Protein AF-A0A6X7C3R4-F1 (afdb_monomer)

Nearest PDB structures (foldseek):
  6iww-assembly1_C  TM=1.000E+00  e=2.417E-15  Salmonella enterica subsp. enterica serovar Typhimurium

Structure (mmCIF, N/CA/C/O backbone):
data_AF-A0A6X7C3R4-F1
#
_entry.id   AF-A0A6X7C3R4-F1
#
loop_
_atom_site.group_PDB
_atom_site.id
_atom_site.type_symbol
_atom_site.label_atom_id
_atom_site.label_alt_id
_atom_site.label_comp_id
_atom_site.label_asym_id
_atom_site.label_entity_id
_atom_site.label_seq_id
_atom_site.pdbx_PDB_ins_code
_atom_site.Cartn_x
_atom_site.Cartn_y
_atom_site.Cartn_z
_atom_site.occupancy
_atom_site.B_iso_or_equiv
_atom_site.auth_seq_id
_atom_site.auth_comp_id
_atom_site.auth_asym_id
_atom_site.auth_atom_id
_atom_site.pdbx_PDB_model_num
ATOM 1 N N . GLY A 1 1 ? 9.934 10.454 -13.737 1.00 81.94 1 GLY A N 1
ATOM 2 C CA . GLY A 1 1 ? 10.961 11.050 -12.869 1.00 81.94 1 GLY A CA 1
ATOM 3 C C . GLY A 1 1 ? 10.334 11.597 -11.605 1.00 81.94 1 GLY A C 1
ATOM 4 O O . GLY A 1 1 ? 10.196 10.848 -10.649 1.00 81.94 1 GLY A O 1
ATOM 5 N N . ALA A 1 2 ? 9.883 12.855 -11.630 1.00 84.50 2 ALA A N 1
ATOM 6 C CA . ALA A 1 2 ? 9.407 13.579 -10.443 1.00 84.50 2 ALA A CA 1
ATOM 7 C C . ALA A 1 2 ? 8.332 12.851 -9.612 1.00 84.50 2 ALA A C 1
ATOM 9 O O . ALA A 1 2 ? 8.444 12.826 -8.394 1.00 84.50 2 ALA A O 1
ATOM 10 N N . ILE A 1 3 ? 7.351 12.195 -10.248 1.00 90.12 3 ILE A N 1
ATOM 11 C CA . ILE A 1 3 ? 6.296 11.439 -9.540 1.00 90.12 3 ILE A CA 1
ATOM 12 C C . ILE A 1 3 ? 6.878 10.309 -8.681 1.00 90.12 3 ILE A C 1
ATOM 14 O O . ILE A 1 3 ? 6.509 10.181 -7.522 1.00 90.12 3 ILE A O 1
ATOM 18 N N . ALA A 1 4 ? 7.803 9.509 -9.219 1.00 87.69 4 ALA A N 1
ATOM 19 C CA . ALA A 1 4 ? 8.397 8.393 -8.482 1.00 87.69 4 ALA A CA 1
ATOM 20 C C . ALA A 1 4 ? 9.286 8.884 -7.329 1.00 87.69 4 ALA A C 1
ATOM 22 O O . ALA A 1 4 ? 9.223 8.341 -6.231 1.00 87.69 4 ALA A O 1
ATOM 23 N N . VAL A 1 5 ? 10.067 9.947 -7.559 1.00 87.81 5 VAL A N 1
ATOM 24 C CA . VAL A 1 5 ? 10.881 10.586 -6.509 1.00 87.81 5 VAL A CA 1
ATOM 25 C C . VAL A 1 5 ? 9.990 11.104 -5.382 1.00 87.81 5 VAL A C 1
ATOM 27 O O . VAL A 1 5 ? 10.244 10.809 -4.217 1.00 87.81 5 VAL A O 1
ATOM 30 N N . ALA A 1 6 ? 8.918 11.820 -5.729 1.00 88.81 6 ALA A N 1
ATOM 31 C CA . ALA A 1 6 ? 7.935 12.309 -4.772 1.00 88.81 6 ALA A CA 1
ATOM 32 C C . ALA A 1 6 ? 7.264 11.155 -4.012 1.00 88.81 6 ALA A C 1
ATOM 34 O O . ALA A 1 6 ? 7.175 11.209 -2.792 1.00 88.81 6 ALA A O 1
ATOM 35 N N . ALA A 1 7 ? 6.845 10.092 -4.706 1.00 89.62 7 ALA A N 1
ATOM 36 C CA . ALA A 1 7 ? 6.181 8.943 -4.098 1.00 89.62 7 ALA A CA 1
ATOM 37 C C . ALA A 1 7 ? 7.055 8.278 -3.025 1.00 89.62 7 ALA A C 1
ATOM 39 O O . ALA A 1 7 ? 6.654 8.238 -1.866 1.00 89.62 7 ALA A O 1
ATOM 40 N N . TYR A 1 8 ? 8.270 7.835 -3.369 1.00 90.88 8 TYR A N 1
ATOM 41 C CA . TYR A 1 8 ? 9.149 7.163 -2.403 1.00 90.88 8 TYR A CA 1
ATOM 42 C C . TYR A 1 8 ? 9.629 8.100 -1.287 1.00 90.88 8 TYR A C 1
ATOM 44 O O . TYR A 1 8 ? 9.751 7.672 -0.140 1.00 90.88 8 TYR A O 1
ATOM 52 N N . SER A 1 9 ? 9.853 9.386 -1.587 1.00 90.19 9 SER A N 1
ATOM 53 C CA . SER A 1 9 ? 10.186 10.381 -0.563 1.00 90.19 9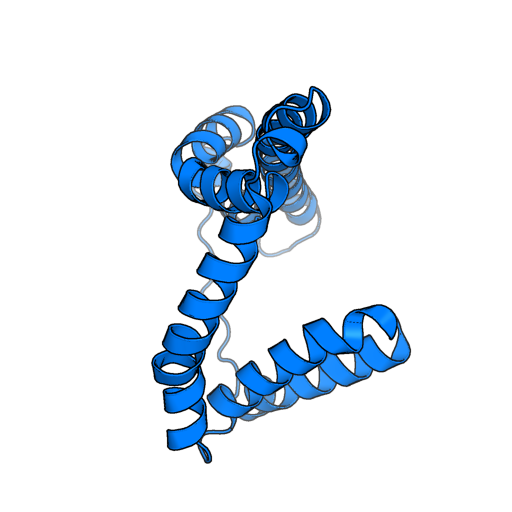 SER A CA 1
ATOM 54 C C . SER A 1 9 ? 9.035 10.574 0.429 1.00 90.19 9 SER A C 1
ATOM 56 O O . SER A 1 9 ? 9.263 10.524 1.635 1.00 90.19 9 SER A O 1
ATOM 58 N N . TYR A 1 10 ? 7.793 10.720 -0.043 1.00 91.00 10 TYR A N 1
ATOM 59 C CA . TYR A 1 10 ? 6.640 10.891 0.841 1.00 91.00 10 TYR A CA 1
ATOM 60 C C . TYR A 1 10 ? 6.260 9.617 1.595 1.00 91.00 10 TYR A C 1
ATOM 62 O O . TYR A 1 10 ? 5.889 9.724 2.760 1.00 91.00 10 TYR A O 1
ATOM 70 N N . MET A 1 11 ? 6.438 8.430 1.003 1.00 91.88 11 MET A N 1
ATOM 71 C CA . MET A 1 11 ? 6.286 7.152 1.713 1.00 91.88 11 MET A CA 1
ATOM 72 C C . MET A 1 11 ? 7.237 7.075 2.917 1.00 91.88 11 MET A C 1
ATOM 74 O O . MET A 1 11 ? 6.813 6.734 4.019 1.00 91.88 11 MET A O 1
ATOM 78 N N . ALA A 1 12 ? 8.493 7.503 2.758 1.00 90.31 12 ALA A N 1
ATOM 79 C CA . ALA A 1 12 ? 9.446 7.575 3.867 1.00 90.31 12 ALA A CA 1
ATOM 80 C C . ALA A 1 12 ? 9.108 8.665 4.907 1.00 90.31 12 ALA A C 1
ATOM 82 O O . ALA A 1 12 ? 9.516 8.562 6.063 1.00 90.31 12 ALA A O 1
ATOM 83 N N . LEU A 1 13 ? 8.353 9.701 4.524 1.00 91.12 13 LEU A N 1
ATOM 84 C CA . LEU A 1 13 ? 7.905 10.780 5.414 1.00 91.12 13 LEU A CA 1
ATOM 85 C C . LEU A 1 13 ? 6.584 10.472 6.137 1.00 91.12 13 LEU A C 1
ATOM 87 O O . LEU A 1 13 ? 6.144 11.276 6.961 1.00 91.12 13 LEU A O 1
ATOM 91 N N . VAL A 1 14 ? 5.964 9.311 5.905 1.00 92.25 14 VAL A N 1
ATOM 92 C CA . VAL A 1 14 ? 4.744 8.878 6.609 1.00 92.25 14 VAL A CA 1
ATOM 93 C C . VAL A 1 14 ? 4.871 8.960 8.140 1.00 92.25 14 VAL A C 1
ATOM 95 O O . VAL A 1 14 ? 3.964 9.525 8.759 1.00 92.25 14 VAL A O 1
ATOM 98 N N . PRO A 1 15 ? 5.985 8.542 8.781 1.00 91.44 15 PRO A N 1
ATOM 99 C CA . PRO A 1 15 ? 6.169 8.701 10.227 1.00 91.44 15 PRO A CA 1
ATOM 100 C C . PRO A 1 15 ? 6.179 10.158 10.713 1.00 91.44 15 PRO A C 1
ATOM 102 O O . PRO A 1 15 ? 5.962 10.401 11.896 1.00 91.44 15 PRO A O 1
ATOM 105 N N . LEU A 1 16 ? 6.421 11.130 9.831 1.00 92.38 16 LEU A N 1
ATOM 106 C CA . LEU A 1 16 ? 6.371 12.557 10.148 1.00 92.38 16 LEU A CA 1
ATOM 107 C C . LEU A 1 16 ? 4.965 13.129 9.909 1.00 92.38 16 LEU A C 1
ATOM 109 O O . LEU A 1 16 ? 4.467 13.895 10.731 1.00 92.38 16 LEU A O 1
ATOM 113 N N . ILE A 1 17 ? 4.310 12.734 8.814 1.00 91.06 17 ILE A N 1
ATOM 114 C CA . ILE A 1 17 ? 3.011 13.274 8.378 1.00 91.06 17 ILE A CA 1
ATOM 115 C C . ILE A 1 17 ? 1.844 12.677 9.183 1.00 91.06 17 ILE A C 1
ATOM 117 O O . ILE A 1 17 ? 0.937 13.394 9.608 1.00 91.06 17 ILE A O 1
ATOM 121 N N . GLN A 1 18 ? 1.849 11.361 9.409 1.00 92.56 18 GLN A N 1
ATOM 122 C CA . GLN A 1 18 ? 0.711 10.624 9.965 1.00 92.56 18 GLN A CA 1
ATOM 123 C C . GLN A 1 18 ? 0.458 10.918 11.459 1.00 92.56 18 GLN A C 1
ATOM 125 O O . GLN A 1 18 ? -0.703 11.136 11.825 1.00 92.56 18 GLN A O 1
ATOM 130 N N . PRO A 1 19 ? 1.467 10.979 12.359 1.00 93.56 19 PRO A N 1
ATOM 131 C CA . PRO A 1 19 ? 1.206 11.186 13.787 1.00 93.56 19 PRO A CA 1
ATOM 132 C C . PRO A 1 19 ? 0.543 12.519 14.158 1.00 93.56 19 PRO A C 1
ATOM 134 O O . PRO A 1 19 ? -0.360 12.487 14.998 1.00 93.56 19 PRO A O 1
ATOM 137 N N . PRO A 1 20 ? 0.906 13.676 13.570 1.00 94.62 20 PRO A N 1
ATOM 138 C CA . PRO A 1 20 ? 0.179 14.927 13.788 1.00 94.62 20 PRO A CA 1
ATOM 139 C C . PRO A 1 20 ? -1.308 14.828 13.427 1.00 94.62 20 PRO A C 1
ATOM 141 O O . PRO A 1 20 ? -2.156 15.286 14.190 1.00 94.62 20 PRO A O 1
ATOM 144 N N . ILE A 1 21 ? -1.640 14.161 12.319 1.00 93.56 21 ILE A N 1
ATOM 145 C CA . ILE A 1 21 ? -3.026 13.991 11.856 1.00 93.56 21 ILE A CA 1
ATOM 146 C C . ILE A 1 21 ? -3.802 13.071 12.797 1.00 93.56 21 ILE A C 1
ATOM 148 O O . ILE A 1 21 ? -4.922 13.392 13.200 1.00 93.56 21 ILE A O 1
ATOM 152 N N . MET A 1 22 ? -3.188 11.966 13.229 1.00 91.94 22 MET A N 1
ATOM 153 C CA . MET A 1 22 ? -3.769 11.108 14.262 1.00 91.94 22 MET A CA 1
ATOM 154 C C . MET A 1 22 ? -4.021 11.901 15.547 1.00 91.94 22 MET A C 1
ATOM 156 O O . MET A 1 22 ? -5.092 11.771 16.142 1.00 91.94 22 MET A O 1
A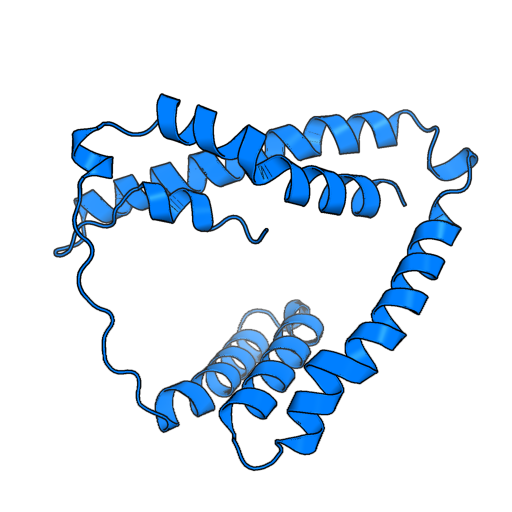TOM 160 N N . LYS A 1 23 ? -3.073 12.754 15.955 1.00 93.19 23 LYS A N 1
ATOM 161 C CA . LYS A 1 23 ? -3.213 13.611 17.137 1.00 93.19 23 LYS A CA 1
ATOM 162 C C . LYS A 1 23 ? -4.362 14.612 17.009 1.00 93.19 23 LYS A C 1
ATOM 164 O O . LYS A 1 23 ? -5.066 14.804 17.995 1.00 93.19 23 LYS A O 1
ATOM 169 N N . ALA A 1 24 ? -4.557 15.185 15.823 1.00 94.56 24 ALA A N 1
ATOM 170 C CA . ALA A 1 24 ? -5.582 16.186 15.550 1.00 94.56 24 ALA A CA 1
ATOM 171 C C . ALA A 1 24 ? -7.004 15.606 15.437 1.00 94.56 24 ALA A C 1
ATOM 173 O O . ALA A 1 24 ? -7.952 16.240 15.887 1.00 94.56 24 ALA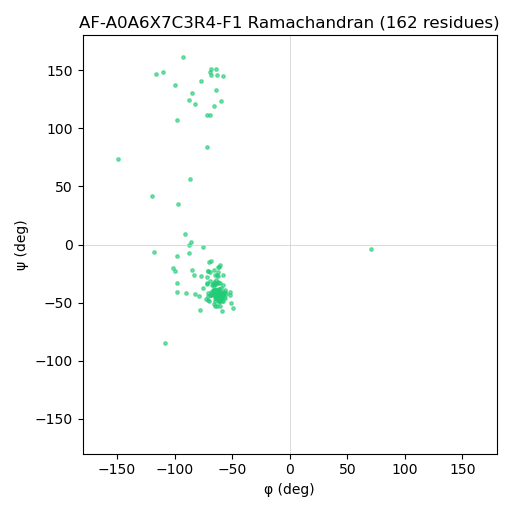 A O 1
ATOM 174 N N . LEU A 1 25 ? -7.171 14.414 14.847 1.00 94.25 25 LEU A N 1
ATOM 175 C CA . LEU A 1 25 ? -8.498 13.873 14.506 1.00 94.25 25 LEU A CA 1
ATOM 176 C C . LEU A 1 25 ? -9.037 12.810 15.471 1.00 94.25 25 LEU A C 1
ATOM 178 O O . LEU A 1 25 ? -10.240 12.551 15.474 1.00 94.25 25 LEU A O 1
ATOM 182 N N . THR A 1 26 ? -8.190 12.158 16.269 1.00 95.19 26 THR A N 1
ATOM 183 C CA . THR A 1 26 ? -8.619 11.069 17.172 1.00 95.19 26 THR A CA 1
ATOM 184 C C . THR A 1 26 ? -8.554 11.483 18.634 1.00 95.19 26 THR A C 1
ATOM 186 O O . THR A 1 26 ? -7.669 12.244 19.019 1.00 95.19 26 THR A O 1
ATOM 189 N N . THR A 1 27 ? -9.441 10.951 19.474 1.00 94.56 27 THR A N 1
ATOM 190 C CA . THR A 1 27 ? -9.428 11.205 20.924 1.00 94.56 27 THR A CA 1
ATOM 191 C C . THR A 1 27 ? -8.625 10.141 21.675 1.00 94.56 27 THR A C 1
ATOM 193 O O . THR A 1 27 ? -8.395 9.038 21.177 1.00 94.56 27 THR A O 1
ATOM 196 N N . GLU A 1 28 ? -8.202 10.424 22.910 1.00 93.75 28 GLU A N 1
ATOM 197 C CA . GLU A 1 28 ? -7.489 9.422 23.717 1.00 93.75 28 GLU A CA 1
ATOM 198 C C . GLU A 1 28 ? -8.329 8.181 24.033 1.00 93.75 28 GLU A C 1
ATOM 200 O O . GLU A 1 28 ? -7.788 7.079 24.130 1.00 93.75 28 GLU A O 1
ATOM 205 N N . THR A 1 29 ? -9.642 8.349 24.196 1.00 92.19 29 THR A N 1
ATOM 206 C CA . THR A 1 29 ? -10.564 7.244 24.478 1.00 92.19 29 THR A CA 1
ATOM 207 C C . THR A 1 29 ? -10.647 6.283 23.295 1.00 92.19 29 THR A C 1
ATOM 209 O O . THR A 1 29 ? -10.583 5.071 23.486 1.00 92.19 29 THR A O 1
ATOM 212 N N . GLU A 1 30 ? -10.685 6.809 22.068 1.00 92.81 30 GLU A N 1
ATOM 213 C CA . GLU A 1 30 ? -10.663 6.016 20.835 1.00 92.81 30 GLU A CA 1
ATOM 214 C C . GLU A 1 30 ? -9.344 5.257 20.649 1.00 92.81 30 GLU A C 1
ATOM 216 O O . GLU A 1 30 ? -9.344 4.086 20.273 1.00 92.81 30 GLU A O 1
ATOM 221 N N . ARG A 1 31 ? -8.206 5.892 20.954 1.00 92.94 31 ARG A N 1
ATOM 222 C CA . ARG A 1 31 ? -6.879 5.262 20.816 1.00 92.94 31 ARG A CA 1
ATOM 223 C C . ARG A 1 31 ? -6.681 4.078 21.760 1.00 92.94 31 ARG A C 1
ATOM 225 O O . ARG A 1 31 ? -5.890 3.186 21.459 1.00 92.94 31 ARG A O 1
ATOM 232 N N . LYS A 1 32 ? -7.394 4.059 22.889 1.00 93.75 32 LYS A N 1
ATOM 233 C CA . LYS A 1 32 ? -7.330 3.001 23.910 1.00 93.75 32 LYS A CA 1
ATOM 234 C C . LYS A 1 32 ? -8.261 1.814 23.614 1.00 93.75 32 LYS A C 1
ATOM 236 O O . LYS A 1 32 ? -8.283 0.867 24.400 1.00 93.75 32 LYS A O 1
ATOM 241 N N . ILE A 1 33 ? -8.988 1.816 22.488 1.00 92.94 33 ILE A N 1
ATOM 242 C CA . ILE A 1 33 ? -9.812 0.676 22.057 1.00 92.94 33 ILE A CA 1
ATOM 243 C C . ILE A 1 33 ? -8.922 -0.562 21.867 1.00 92.94 33 ILE A C 1
ATOM 245 O O . ILE A 1 33 ? -7.955 -0.546 21.098 1.00 92.94 33 ILE A O 1
ATOM 249 N N . ARG A 1 34 ? -9.265 -1.647 22.570 1.00 91.75 34 ARG A N 1
ATOM 250 C CA . ARG A 1 34 ? -8.612 -2.955 22.443 1.00 91.75 34 ARG A CA 1
ATOM 251 C C . ARG A 1 34 ? -9.192 -3.700 21.247 1.00 91.75 34 ARG A C 1
ATOM 253 O O . ARG A 1 34 ? -10.391 -3.956 21.203 1.00 91.75 34 ARG A O 1
ATOM 260 N N . MET A 1 35 ? -8.333 -4.053 20.298 1.00 92.88 35 MET A N 1
ATOM 261 C CA . MET A 1 35 ? -8.729 -4.870 19.156 1.00 92.88 35 MET A CA 1
ATOM 262 C C . MET A 1 35 ? -8.860 -6.334 19.562 1.00 92.88 35 MET A C 1
ATOM 264 O O . MET A 1 35 ? -8.056 -6.849 20.340 1.00 92.88 35 MET A O 1
ATOM 268 N N . VAL A 1 36 ? -9.878 -6.993 19.016 1.00 90.62 36 VAL A N 1
ATOM 269 C CA . VAL A 1 36 ? -10.090 -8.432 19.185 1.00 90.62 36 VAL A CA 1
ATOM 270 C C . VAL A 1 36 ? -8.997 -9.190 18.430 1.00 90.62 36 VAL A C 1
ATOM 272 O O . VAL A 1 36 ? -8.514 -8.725 17.395 1.00 90.62 36 VAL A O 1
ATOM 275 N N . GLN A 1 37 ? -8.609 -10.357 18.943 1.00 86.31 37 GLN A N 1
ATOM 276 C CA . GLN A 1 37 ? -7.687 -11.248 18.244 1.00 86.31 37 GLN A CA 1
ATOM 277 C C . GLN A 1 37 ? -8.241 -11.646 16.872 1.00 86.31 37 GLN A C 1
ATOM 279 O O . GLN A 1 37 ? -9.451 -11.800 16.687 1.00 86.31 37 GLN A O 1
ATOM 284 N N . LEU A 1 38 ? -7.334 -11.793 15.907 1.00 89.12 38 LEU A N 1
ATOM 285 C CA . LEU A 1 38 ? -7.686 -12.183 14.547 1.00 89.12 38 LEU A CA 1
ATOM 286 C C . LEU A 1 38 ? -8.306 -13.584 14.538 1.00 89.12 38 LEU A C 1
ATOM 288 O O . LEU A 1 38 ? -7.911 -14.464 15.305 1.00 89.12 38 LEU A O 1
ATOM 292 N N . ARG A 1 39 ? -9.259 -13.805 13.629 1.00 92.00 39 ARG A N 1
ATOM 293 C CA . ARG A 1 39 ? -9.807 -15.144 13.390 1.00 92.00 39 ARG A CA 1
ATOM 294 C C . ARG A 1 39 ? -8.727 -16.074 12.837 1.00 92.00 39 ARG A C 1
ATOM 296 O O . ARG A 1 39 ? -7.838 -15.640 12.102 1.00 92.00 39 ARG A O 1
ATOM 303 N N . THR A 1 40 ? -8.851 -17.365 13.116 1.00 87.69 40 THR A N 1
ATOM 304 C CA . THR A 1 40 ? -8.036 -18.387 12.460 1.00 87.69 40 THR A CA 1
ATOM 305 C C . THR A 1 40 ? -8.446 -18.490 10.991 1.00 87.69 40 THR A C 1
ATOM 307 O O . THR A 1 40 ? -9.557 -18.895 10.659 1.00 87.69 40 THR A O 1
ATOM 310 N N . VAL A 1 41 ? -7.554 -18.077 10.091 1.00 88.94 41 VAL A N 1
ATOM 311 C CA . VAL A 1 41 ? -7.780 -18.177 8.643 1.00 88.94 41 VAL A CA 1
ATOM 312 C C . VAL A 1 41 ? -7.302 -19.545 8.175 1.00 88.94 41 VAL A C 1
ATOM 314 O O . VAL A 1 41 ? -6.144 -19.910 8.396 1.00 88.94 41 VAL A O 1
ATOM 317 N N . SER A 1 42 ? -8.184 -20.305 7.525 1.00 93.00 42 SER A N 1
ATOM 318 C CA . SER A 1 42 ? -7.828 -21.634 7.024 1.00 93.00 42 SER A CA 1
ATOM 319 C C . SER A 1 42 ? -6.820 -21.544 5.873 1.00 93.00 42 SER A C 1
ATOM 321 O O . SER A 1 42 ? -6.812 -20.583 5.101 1.00 93.00 42 SER A O 1
ATOM 323 N N . LYS A 1 43 ? -5.978 -22.572 5.705 1.00 90.81 43 LYS A N 1
ATOM 324 C CA . LYS A 1 43 ? -5.007 -22.596 4.598 1.00 90.81 43 LYS A CA 1
ATOM 325 C C . LYS A 1 43 ? -5.693 -22.533 3.228 1.00 90.81 43 LYS A C 1
ATOM 327 O O . LYS A 1 43 ? -5.212 -21.847 2.333 1.00 90.81 43 LYS A O 1
ATOM 332 N N . ARG A 1 44 ? -6.849 -23.192 3.089 1.00 93.56 44 ARG A N 1
ATOM 333 C CA . ARG A 1 44 ? -7.661 -23.161 1.862 1.00 93.56 44 ARG A CA 1
ATOM 334 C C . ARG A 1 44 ? -8.178 -21.755 1.561 1.00 93.56 44 ARG A C 1
ATOM 336 O O . ARG A 1 44 ? -8.096 -21.323 0.421 1.00 93.56 44 ARG A O 1
ATOM 343 N N . GLU A 1 45 ? -8.644 -21.026 2.574 1.00 94.56 45 GLU A N 1
ATOM 344 C CA . GLU A 1 45 ? -9.119 -19.646 2.410 1.00 94.56 45 GLU A CA 1
ATOM 345 C C . GLU A 1 45 ? -8.010 -18.718 1.900 1.00 94.56 45 GLU A C 1
ATOM 347 O O . GLU A 1 45 ? -8.242 -17.950 0.970 1.00 94.56 45 GLU A O 1
ATOM 352 N N . LYS A 1 46 ? -6.783 -18.848 2.422 1.00 93.06 46 LYS A N 1
ATOM 353 C CA . LYS A 1 46 ? -5.629 -18.072 1.936 1.00 93.06 46 LYS A CA 1
ATOM 354 C C . LYS A 1 46 ? -5.272 -18.371 0.479 1.00 93.06 46 LYS A C 1
ATOM 356 O O . LYS A 1 46 ? -4.941 -17.451 -0.257 1.00 93.06 46 LYS A O 1
ATOM 361 N N . ILE A 1 47 ? -5.362 -19.636 0.063 1.00 94.19 47 ILE A N 1
ATOM 362 C CA . ILE A 1 47 ? -5.072 -20.058 -1.317 1.00 94.19 47 ILE A CA 1
ATOM 363 C C . ILE A 1 47 ? -6.160 -19.576 -2.286 1.00 94.19 47 ILE A C 1
ATOM 365 O O . ILE A 1 47 ? -5.845 -19.125 -3.385 1.00 94.19 47 ILE A O 1
ATOM 369 N N . LEU A 1 48 ? -7.437 -19.656 -1.898 1.00 95.69 48 LEU A N 1
ATOM 370 C CA . LEU A 1 48 ? -8.548 -19.259 -2.768 1.00 95.69 48 LEU A CA 1
ATOM 371 C C . LEU A 1 48 ? -8.722 -17.738 -2.856 1.00 95.69 48 LEU A C 1
ATOM 373 O O . LEU A 1 48 ? -9.206 -17.256 -3.876 1.00 95.69 48 LEU A O 1
ATOM 377 N N . PHE A 1 49 ? -8.321 -16.979 -1.832 1.00 96.50 49 PHE A N 1
ATOM 378 C CA . PHE A 1 49 ? -8.433 -15.518 -1.814 1.00 96.50 49 PHE A CA 1
ATOM 379 C C . PHE A 1 49 ? -7.890 -14.827 -3.083 1.00 96.50 49 PHE A C 1
ATOM 381 O O . PHE A 1 49 ? -8.664 -14.107 -3.718 1.00 96.50 49 PHE A O 1
ATOM 388 N N . PRO A 1 50 ? -6.628 -15.041 -3.518 1.00 95.31 50 PRO A N 1
ATOM 389 C CA . PRO A 1 50 ? -6.111 -14.405 -4.731 1.00 95.31 50 PRO A CA 1
ATOM 390 C C . PRO A 1 50 ? -6.844 -14.847 -6.007 1.00 95.31 50 PRO A C 1
ATOM 392 O O . PRO A 1 50 ? -6.971 -14.055 -6.935 1.00 95.31 50 PRO A O 1
ATOM 395 N N . VAL A 1 51 ? -7.367 -16.078 -6.061 1.00 95.44 51 VAL A N 1
ATOM 396 C CA . VAL A 1 51 ? -8.123 -16.581 -7.222 1.00 95.44 51 VAL A CA 1
ATOM 397 C C . VAL A 1 51 ? -9.481 -15.890 -7.322 1.00 95.44 51 VAL A C 1
ATOM 399 O O . VAL A 1 51 ? -9.846 -15.395 -8.385 1.00 95.44 51 VAL A O 1
ATOM 402 N N . VAL A 1 52 ? -10.214 -15.807 -6.209 1.00 96.38 52 VAL A N 1
ATOM 403 C CA . VAL A 1 52 ? -11.508 -15.113 -6.154 1.00 96.38 52 VAL A CA 1
ATOM 404 C C . VAL A 1 52 ? -11.329 -13.623 -6.442 1.00 96.38 52 VAL A C 1
ATOM 406 O O . VAL A 1 52 ? -12.103 -13.059 -7.211 1.00 96.38 52 VAL A O 1
ATOM 409 N N . LEU A 1 53 ? -10.285 -12.998 -5.886 1.00 95.44 53 LEU A N 1
ATOM 410 C CA . LEU A 1 53 ? -9.952 -11.602 -6.160 1.00 95.44 53 LEU A CA 1
ATOM 411 C C . LEU A 1 53 ? -9.677 -11.376 -7.652 1.00 95.44 53 LEU A C 1
ATOM 413 O O . LEU A 1 53 ? -10.230 -10.448 -8.234 1.00 95.44 53 LEU A O 1
ATOM 417 N N . LEU A 1 54 ? -8.881 -12.239 -8.285 1.00 94.81 54 LEU A N 1
ATOM 418 C CA . LEU A 1 54 ? -8.577 -12.139 -9.712 1.00 94.81 54 LEU A CA 1
ATOM 419 C C . LEU A 1 54 ? -9.827 -12.286 -10.589 1.00 94.81 54 LEU A C 1
ATOM 421 O O . LEU A 1 54 ? -10.008 -11.502 -11.518 1.00 94.81 54 LEU A O 1
ATOM 425 N N . LEU A 1 55 ? -10.705 -13.247 -10.286 1.00 95.19 55 LEU A N 1
ATOM 426 C CA . LEU A 1 55 ? -11.967 -13.423 -11.014 1.00 95.19 55 LEU A CA 1
ATOM 427 C C . LEU A 1 55 ? -12.878 -12.200 -10.867 1.00 95.19 55 LEU A C 1
ATOM 429 O O . LEU A 1 55 ? -13.477 -11.753 -11.842 1.00 95.19 55 LEU A O 1
ATOM 433 N N . LEU A 1 56 ? -12.951 -11.627 -9.665 1.00 95.81 56 LEU A N 1
ATOM 434 C CA . LEU A 1 56 ? -13.750 -10.435 -9.394 1.00 95.81 56 LEU A CA 1
ATOM 435 C C . LEU A 1 56 ? -13.214 -9.209 -10.149 1.00 95.81 56 LEU A C 1
ATOM 437 O O . LEU A 1 56 ? -13.998 -8.445 -10.707 1.00 95.81 56 LEU A O 1
ATOM 441 N N . VAL A 1 57 ? -11.889 -9.058 -10.233 1.00 95.19 57 VAL A N 1
ATOM 442 C CA . VAL A 1 57 ? -11.235 -8.012 -11.038 1.00 95.19 57 VAL A CA 1
ATOM 443 C C . VAL A 1 57 ? -11.502 -8.216 -12.526 1.00 95.19 57 VAL A C 1
ATOM 445 O O . VAL A 1 57 ? -11.882 -7.267 -13.200 1.00 95.19 57 VAL A O 1
ATOM 448 N N . ALA A 1 58 ? -11.368 -9.443 -13.034 1.00 92.38 58 ALA A N 1
ATOM 449 C CA . ALA A 1 58 ? -11.620 -9.747 -14.441 1.00 92.38 58 ALA A CA 1
ATOM 450 C C . ALA A 1 58 ? -13.067 -9.436 -14.868 1.00 92.38 58 ALA A C 1
ATOM 452 O O . ALA A 1 58 ? -13.291 -9.034 -16.006 1.00 92.38 58 ALA A O 1
ATOM 453 N N . LEU A 1 59 ? -14.035 -9.597 -13.957 1.00 94.81 59 LEU A N 1
ATOM 454 C CA . LEU A 1 59 ? -15.450 -9.322 -14.214 1.00 94.81 59 LEU A CA 1
ATOM 455 C C . LEU A 1 59 ? -15.825 -7.840 -14.069 1.00 94.81 59 LEU A C 1
ATOM 457 O O . LEU A 1 59 ? -16.605 -7.338 -14.873 1.00 94.81 59 LEU A O 1
ATOM 461 N N . LEU A 1 60 ? -15.325 -7.151 -13.036 1.00 96.12 60 LEU A N 1
ATOM 462 C CA . LEU A 1 60 ? -15.776 -5.794 -12.689 1.00 96.12 60 LEU A CA 1
ATOM 463 C C . LEU A 1 60 ? -14.867 -4.679 -13.216 1.00 96.12 60 LEU A C 1
ATOM 465 O O . LEU A 1 60 ? -15.355 -3.588 -13.496 1.00 96.12 60 LEU A O 1
ATOM 469 N N . LEU A 1 61 ? -13.555 -4.917 -13.307 1.00 94.62 61 LEU A N 1
ATOM 470 C CA . LEU A 1 61 ? -12.573 -3.899 -13.684 1.00 94.62 61 LEU A CA 1
ATOM 471 C C . LEU A 1 61 ? -11.375 -4.531 -14.423 1.00 94.62 61 LEU A C 1
ATOM 473 O O . LEU A 1 61 ? -10.280 -4.637 -13.856 1.00 94.62 61 LEU A O 1
ATOM 477 N N . PRO A 1 62 ? -11.557 -4.950 -15.690 1.00 92.12 62 PRO A N 1
ATOM 478 C CA . PRO A 1 62 ? -10.531 -5.669 -16.445 1.00 92.12 62 PRO A CA 1
ATOM 479 C C . PRO A 1 62 ? -9.257 -4.842 -16.676 1.00 92.12 62 PRO A C 1
ATOM 481 O O . PRO A 1 62 ? -8.171 -5.413 -16.743 1.00 92.12 62 PRO A O 1
ATOM 484 N N . ASP A 1 63 ? -9.343 -3.509 -16.693 1.00 94.50 63 ASP A N 1
ATOM 485 C CA . ASP A 1 63 ? -8.174 -2.625 -16.828 1.00 94.50 63 ASP A CA 1
ATOM 486 C C . ASP A 1 63 ? -7.176 -2.762 -15.659 1.00 94.50 63 ASP A C 1
ATOM 488 O O . ASP A 1 63 ? -5.985 -2.490 -15.814 1.00 94.50 63 ASP A O 1
ATOM 492 N N . ALA A 1 64 ? -7.630 -3.230 -14.488 1.00 92.69 64 ALA A N 1
ATOM 493 C CA . ALA A 1 64 ? -6.775 -3.504 -13.332 1.00 92.69 64 ALA A CA 1
ATOM 494 C C . ALA A 1 64 ? -6.169 -4.923 -13.340 1.00 92.69 64 ALA A C 1
ATOM 496 O O . ALA A 1 64 ? -5.308 -5.227 -12.507 1.00 92.69 64 ALA A O 1
ATOM 497 N N . ALA A 1 65 ? -6.575 -5.788 -14.279 1.00 91.25 65 ALA A N 1
ATOM 498 C CA . ALA A 1 65 ? -6.111 -7.169 -14.384 1.00 91.25 65 ALA A CA 1
ATOM 499 C C . ALA A 1 65 ? -4.581 -7.332 -14.482 1.00 91.25 65 ALA A C 1
ATOM 501 O O . ALA A 1 65 ? -4.065 -8.202 -13.779 1.00 91.25 65 ALA A O 1
ATOM 502 N N . PRO A 1 66 ? -3.809 -6.538 -15.257 1.00 93.25 66 PRO A N 1
ATOM 503 C CA . PRO A 1 66 ? -2.357 -6.730 -15.314 1.00 93.25 66 PRO A CA 1
ATOM 504 C C . PRO A 1 66 ? -1.664 -6.443 -13.974 1.00 93.25 66 PRO A C 1
ATOM 506 O O . PRO A 1 66 ? -0.699 -7.118 -13.624 1.00 93.25 66 PRO A O 1
ATOM 509 N N . LEU A 1 67 ? -2.169 -5.487 -13.189 1.00 93.12 67 LEU A N 1
ATOM 510 C CA . LEU A 1 67 ? -1.599 -5.146 -11.883 1.00 93.12 67 LEU A CA 1
ATOM 511 C C . LEU A 1 67 ? -2.016 -6.160 -10.814 1.00 93.12 67 LEU A C 1
ATOM 513 O O . LEU A 1 67 ? -1.171 -6.784 -10.167 1.00 93.12 67 LEU A O 1
ATOM 517 N N . LEU A 1 68 ? -3.326 -6.353 -10.644 1.00 94.19 68 LEU A N 1
ATOM 518 C CA . LEU A 1 68 ? -3.862 -7.232 -9.607 1.00 94.19 68 LEU A CA 1
ATOM 519 C C . LEU A 1 68 ? -3.619 -8.710 -9.922 1.00 94.19 68 LEU A C 1
ATOM 521 O O . LEU A 1 68 ? -3.452 -9.497 -8.996 1.00 94.19 68 LEU A O 1
ATOM 525 N N . GLY A 1 69 ? -3.521 -9.093 -11.195 1.00 94.19 69 GLY A N 1
ATOM 526 C CA . GLY A 1 69 ? -3.159 -10.445 -11.617 1.00 94.19 69 GLY A CA 1
ATOM 527 C C . GLY A 1 69 ? -1.736 -10.817 -11.225 1.00 94.19 69 GLY A C 1
ATOM 528 O O . GLY A 1 69 ? -1.535 -11.847 -10.582 1.00 94.19 69 GLY A O 1
ATOM 529 N N . MET A 1 70 ? -0.757 -9.954 -11.513 1.00 95.38 70 MET A N 1
ATOM 530 C CA . MET A 1 70 ? 0.633 -10.194 -11.106 1.00 95.38 70 MET A CA 1
ATOM 531 C C . MET A 1 70 ? 0.795 -10.176 -9.581 1.00 95.38 70 MET A C 1
ATOM 533 O O . MET A 1 70 ? 1.529 -10.999 -9.030 1.00 95.38 70 MET A O 1
ATOM 537 N N . PHE A 1 71 ? 0.049 -9.312 -8.886 1.00 94.88 71 PHE A N 1
ATOM 538 C CA . PHE A 1 71 ? -0.029 -9.325 -7.424 1.00 94.88 71 PHE A CA 1
ATOM 539 C C . PHE A 1 71 ? -0.605 -10.648 -6.883 1.00 94.88 71 PHE A C 1
ATOM 541 O O . PHE A 1 71 ? -0.007 -11.280 -6.009 1.00 94.88 71 PHE A O 1
ATOM 548 N N . CYS A 1 72 ? -1.739 -11.107 -7.424 1.00 95.62 72 CYS A N 1
ATOM 549 C CA . CYS A 1 72 ? -2.384 -12.356 -7.016 1.00 95.62 72 CYS A CA 1
ATOM 550 C C . CYS A 1 72 ? -1.519 -13.580 -7.324 1.00 95.62 72 CYS A C 1
ATOM 552 O O . CYS A 1 72 ? -1.515 -14.524 -6.537 1.00 95.62 72 CYS A O 1
ATOM 554 N N . PHE A 1 73 ? -0.754 -13.561 -8.416 1.00 95.50 73 PHE A N 1
ATOM 555 C CA . PHE A 1 73 ? 0.188 -14.625 -8.748 1.00 95.50 73 PHE A CA 1
ATOM 556 C C . PHE A 1 73 ? 1.313 -14.734 -7.710 1.00 95.50 73 PHE A C 1
ATOM 558 O O . PHE A 1 73 ? 1.587 -15.827 -7.215 1.00 95.50 73 PHE A O 1
ATOM 565 N N . GLY A 1 74 ? 1.901 -13.603 -7.298 1.00 95.00 74 GLY A N 1
ATOM 566 C CA . GLY A 1 74 ? 2.858 -13.558 -6.186 1.00 95.00 74 GLY A CA 1
ATOM 567 C C . GLY A 1 74 ? 2.272 -14.102 -4.880 1.00 95.00 74 GLY A C 1
ATOM 568 O O . GLY A 1 74 ? 2.894 -14.924 -4.207 1.00 95.00 74 GLY A O 1
ATOM 569 N N . ASN A 1 75 ? 1.039 -13.702 -4.557 1.00 95.62 75 ASN A N 1
ATOM 570 C CA . ASN A 1 75 ? 0.322 -14.184 -3.377 1.00 95.62 75 ASN A CA 1
ATOM 571 C C . ASN A 1 75 ? 0.073 -15.704 -3.433 1.00 95.62 75 ASN A C 1
ATOM 573 O O . ASN A 1 75 ? 0.353 -16.420 -2.474 1.00 95.62 75 ASN A O 1
ATOM 577 N N . LEU A 1 76 ? -0.374 -16.226 -4.579 1.00 95.44 76 LEU A N 1
ATOM 578 C CA . LEU A 1 76 ? -0.628 -17.652 -4.763 1.00 95.44 76 LEU A CA 1
ATOM 579 C C . LEU A 1 76 ? 0.655 -18.486 -4.665 1.00 95.44 76 LEU A C 1
ATOM 581 O O . LEU A 1 76 ? 0.622 -19.546 -4.050 1.00 95.44 76 LEU A O 1
ATOM 585 N N . MET A 1 77 ? 1.785 -18.018 -5.206 1.00 94.19 77 MET A N 1
ATOM 586 C CA . MET A 1 77 ? 3.073 -18.712 -5.052 1.00 94.19 77 MET A CA 1
ATOM 587 C C . MET A 1 77 ? 3.472 -18.842 -3.577 1.00 94.19 77 MET A C 1
ATOM 589 O O . MET A 1 77 ? 3.868 -19.924 -3.142 1.00 94.19 77 MET A O 1
ATOM 593 N N . ARG A 1 78 ? 3.296 -17.770 -2.795 1.00 94.00 78 ARG A N 1
ATOM 594 C CA . ARG A 1 78 ? 3.569 -17.768 -1.352 1.00 94.00 78 ARG A CA 1
ATOM 595 C C . ARG A 1 78 ? 2.612 -18.675 -0.579 1.00 94.00 78 ARG A C 1
ATOM 597 O O . ARG A 1 78 ? 3.026 -19.403 0.319 1.00 94.00 78 ARG A O 1
ATOM 604 N N . GLU A 1 79 ? 1.324 -18.640 -0.908 1.00 93.56 79 GLU A N 1
ATOM 605 C CA . GLU A 1 79 ? 0.309 -19.387 -0.167 1.00 93.56 79 GLU A CA 1
ATOM 606 C C . GLU A 1 79 ? 0.161 -20.844 -0.618 1.00 93.56 79 GLU A C 1
ATOM 608 O O . GLU A 1 79 ? -0.280 -21.672 0.174 1.00 93.56 79 GLU A O 1
ATOM 613 N N . SER A 1 80 ? 0.569 -21.208 -1.833 1.00 91.56 80 SER A N 1
ATOM 614 C CA . SER A 1 80 ? 0.463 -22.580 -2.341 1.00 91.56 80 SER A CA 1
ATOM 615 C C . SER A 1 80 ? 1.383 -23.560 -1.604 1.00 91.56 80 SER A C 1
ATOM 617 O O . SER A 1 80 ? 1.000 -24.709 -1.399 1.00 91.56 80 SER A O 1
ATOM 619 N N . GLY A 1 81 ? 2.572 -23.123 -1.174 1.00 88.62 81 GLY A N 1
ATOM 620 C CA . GLY A 1 81 ? 3.521 -23.944 -0.406 1.00 88.62 81 GLY A CA 1
ATOM 621 C C . GLY A 1 81 ? 4.211 -25.070 -1.188 1.00 88.62 81 GLY A C 1
ATOM 622 O O . GLY A 1 81 ? 5.084 -25.730 -0.647 1.00 88.62 81 GLY A O 1
ATOM 623 N N . VAL A 1 82 ? 3.861 -25.291 -2.460 1.00 94.00 82 VAL A N 1
ATOM 624 C CA . VAL A 1 82 ? 4.499 -26.308 -3.327 1.00 94.00 82 VAL A CA 1
ATOM 625 C C . VAL A 1 82 ? 5.577 -25.726 -4.243 1.00 94.00 82 VAL A C 1
ATOM 627 O O . VAL A 1 82 ? 6.322 -26.458 -4.887 1.00 94.00 82 VAL A O 1
ATOM 630 N N . VAL A 1 83 ? 5.665 -24.396 -4.311 1.00 94.25 83 VAL A N 1
ATOM 631 C CA . VAL A 1 83 ? 6.582 -23.651 -5.183 1.00 94.25 83 VAL A CA 1
ATOM 632 C C . VAL A 1 83 ? 7.537 -22.773 -4.369 1.00 94.25 83 VAL A C 1
ATOM 634 O O . VAL A 1 83 ? 7.816 -21.637 -4.746 1.00 94.25 83 VAL A O 1
ATOM 637 N N . GLU A 1 84 ? 8.057 -23.298 -3.254 1.00 93.50 84 GLU A N 1
ATOM 638 C CA . GLU A 1 84 ? 8.935 -22.563 -2.324 1.00 93.50 84 GLU A CA 1
ATOM 639 C C . GLU A 1 84 ? 10.109 -21.894 -3.043 1.00 93.50 84 GLU A C 1
ATOM 641 O O . GLU A 1 84 ? 10.271 -20.679 -2.963 1.00 93.50 84 GLU A O 1
ATOM 646 N N . ARG A 1 85 ? 10.838 -22.645 -3.882 1.00 95.19 85 ARG A N 1
ATOM 647 C CA . ARG A 1 85 ? 11.954 -22.106 -4.675 1.00 95.19 85 ARG A CA 1
ATOM 648 C C . ARG A 1 85 ? 11.545 -20.919 -5.550 1.00 95.19 85 ARG A C 1
ATOM 650 O O . ARG A 1 85 ? 12.328 -19.985 -5.704 1.00 95.19 85 ARG A O 1
ATOM 657 N N . LEU A 1 86 ? 10.354 -20.950 -6.152 1.00 95.19 86 LEU A N 1
ATOM 658 C CA . LEU A 1 86 ? 9.876 -19.844 -6.989 1.00 95.19 86 LEU A CA 1
ATOM 659 C C . LEU A 1 86 ? 9.492 -18.647 -6.120 1.00 95.19 86 LEU A C 1
ATOM 661 O O . LEU A 1 86 ? 9.924 -17.541 -6.422 1.00 95.19 86 LEU A O 1
ATOM 665 N N . SER A 1 87 ? 8.741 -18.864 -5.037 1.00 94.88 87 SER A N 1
ATOM 666 C CA . SER A 1 87 ? 8.370 -17.801 -4.096 1.00 94.88 87 SER A CA 1
ATOM 667 C C . SER A 1 87 ? 9.612 -17.098 -3.539 1.00 94.88 87 SER A C 1
ATOM 669 O O . SER A 1 87 ? 9.687 -15.870 -3.562 1.00 94.88 87 SER A O 1
ATOM 671 N N . ASP A 1 88 ? 10.623 -17.866 -3.123 1.00 95.62 88 ASP A N 1
ATOM 672 C CA . ASP A 1 88 ? 11.885 -17.341 -2.598 1.00 95.62 88 ASP A CA 1
ATOM 673 C C . ASP A 1 88 ? 12.709 -16.610 -3.651 1.00 95.62 88 ASP A C 1
ATOM 675 O O . ASP A 1 88 ? 13.269 -15.547 -3.373 1.00 95.62 88 ASP A O 1
ATOM 679 N N . THR A 1 89 ? 12.761 -17.140 -4.874 1.00 97.00 89 THR A N 1
ATOM 680 C CA . THR A 1 89 ? 13.447 -16.471 -5.983 1.00 97.00 89 THR A CA 1
ATOM 681 C C . THR A 1 89 ? 12.761 -15.152 -6.320 1.00 97.00 89 THR A C 1
ATOM 683 O O . THR A 1 89 ? 13.446 -14.159 -6.541 1.00 97.00 89 THR A O 1
ATOM 686 N N . VAL A 1 90 ? 11.425 -15.114 -6.327 1.00 96.31 90 VAL A N 1
ATOM 687 C CA . VAL A 1 90 ? 10.652 -13.907 -6.639 1.00 96.31 90 VAL A CA 1
ATOM 688 C C . VAL A 1 90 ? 10.878 -12.830 -5.581 1.00 96.31 90 VAL A C 1
ATOM 690 O O . VAL A 1 90 ? 11.276 -11.728 -5.944 1.00 96.31 90 VAL A O 1
ATOM 693 N N . GLN A 1 91 ? 10.692 -13.136 -4.292 1.00 94.38 91 GLN A N 1
ATOM 694 C CA . GLN A 1 91 ? 10.797 -12.133 -3.222 1.00 94.38 91 GLN A CA 1
ATOM 695 C C . GLN A 1 91 ? 12.232 -11.653 -2.950 1.00 94.38 91 GLN A C 1
ATOM 697 O O . GLN A 1 91 ? 12.407 -10.551 -2.439 1.00 94.38 91 GLN A O 1
ATOM 702 N N . ASN A 1 92 ? 13.244 -12.454 -3.306 1.00 95.25 92 ASN A N 1
ATOM 703 C CA . ASN A 1 92 ? 14.652 -12.114 -3.106 1.00 95.25 92 ASN A CA 1
ATOM 704 C C . ASN A 1 92 ? 15.349 -11.799 -4.437 1.00 95.25 92 ASN A C 1
ATOM 706 O O . ASN A 1 92 ? 15.473 -10.6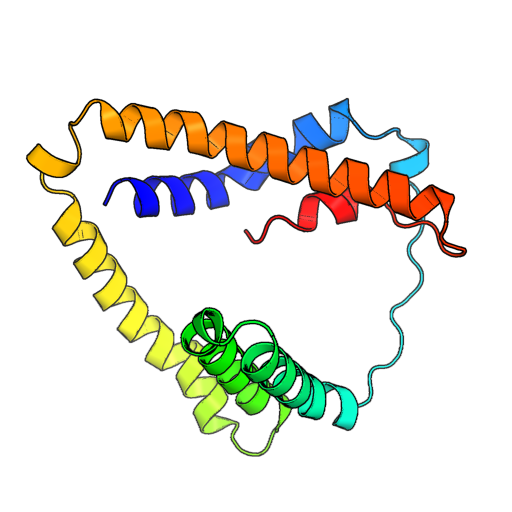41 -4.831 1.00 95.25 92 ASN A O 1
ATOM 710 N N . GLY A 1 93 ? 15.825 -12.835 -5.135 1.00 95.50 93 GLY A N 1
ATOM 711 C CA . GLY A 1 93 ? 16.729 -12.690 -6.277 1.00 95.50 93 GLY A CA 1
ATOM 712 C C . GLY A 1 93 ? 16.146 -11.849 -7.411 1.00 95.50 93 GLY A C 1
ATOM 713 O O . GLY A 1 93 ? 16.787 -10.912 -7.881 1.00 95.50 93 GLY A O 1
ATOM 714 N N . LEU A 1 94 ? 14.913 -12.145 -7.823 1.00 96.31 94 LEU A N 1
ATOM 715 C CA . LEU A 1 94 ? 14.268 -11.471 -8.944 1.00 96.31 94 LEU A CA 1
ATOM 716 C C . LEU A 1 94 ? 13.915 -10.021 -8.607 1.00 96.31 94 LEU A C 1
ATOM 718 O O . LEU A 1 94 ? 14.251 -9.129 -9.384 1.00 96.31 94 LEU A O 1
ATOM 722 N N . ILE A 1 95 ? 13.276 -9.770 -7.456 1.00 96.44 95 ILE A N 1
ATOM 723 C CA . ILE A 1 95 ? 12.931 -8.407 -7.031 1.00 96.44 95 ILE A CA 1
ATOM 724 C C . ILE A 1 95 ? 14.182 -7.542 -6.906 1.00 96.44 95 ILE A C 1
ATOM 726 O O . ILE A 1 95 ? 14.166 -6.418 -7.400 1.00 96.44 95 ILE A O 1
ATOM 730 N N . ASN A 1 96 ? 15.283 -8.051 -6.351 1.00 96.25 96 ASN A N 1
ATOM 731 C CA . ASN A 1 96 ? 16.524 -7.281 -6.242 1.00 96.25 96 ASN A CA 1
ATOM 732 C C . ASN A 1 96 ? 17.079 -6.872 -7.617 1.00 96.25 96 ASN A C 1
ATOM 734 O O . ASN A 1 96 ? 17.434 -5.711 -7.815 1.00 96.25 96 ASN A O 1
ATOM 738 N N . ILE A 1 97 ? 17.093 -7.788 -8.591 1.00 97.69 97 ILE A N 1
ATOM 739 C CA . ILE A 1 97 ? 17.574 -7.500 -9.953 1.00 97.69 97 ILE A CA 1
ATOM 740 C C . ILE A 1 97 ? 16.658 -6.488 -10.656 1.00 97.69 97 ILE A C 1
ATOM 742 O O . ILE A 1 97 ? 17.123 -5.471 -11.173 1.00 97.69 97 ILE A O 1
ATOM 746 N N . VAL A 1 98 ? 15.346 -6.740 -10.657 1.00 97.25 98 VAL A N 1
ATOM 747 C CA . VAL A 1 98 ? 14.369 -5.879 -11.343 1.00 97.25 98 VAL A CA 1
ATOM 748 C C . VAL A 1 98 ? 14.303 -4.496 -10.692 1.00 97.25 98 VAL A C 1
ATOM 750 O O . VAL A 1 98 ? 14.163 -3.503 -11.401 1.00 97.25 98 VAL A O 1
ATOM 753 N N . THR A 1 99 ? 14.473 -4.401 -9.371 1.00 95.12 99 THR A N 1
ATOM 754 C CA . THR A 1 99 ? 14.490 -3.122 -8.643 1.00 95.12 99 THR A CA 1
ATOM 755 C C . THR A 1 99 ? 15.674 -2.255 -9.058 1.00 95.12 99 THR A C 1
ATOM 757 O O . THR A 1 99 ? 15.497 -1.054 -9.252 1.00 95.12 99 THR A O 1
ATOM 760 N N . ILE A 1 100 ? 16.859 -2.843 -9.265 1.00 96.38 100 ILE A N 1
ATOM 761 C CA . ILE A 1 100 ? 18.027 -2.114 -9.781 1.00 96.38 100 ILE A CA 1
ATOM 762 C C . ILE A 1 100 ? 17.709 -1.543 -11.168 1.00 96.38 100 ILE A C 1
ATOM 764 O O . ILE A 1 100 ? 17.827 -0.335 -11.380 1.00 96.38 100 ILE A O 1
ATOM 768 N N . PHE A 1 101 ? 17.235 -2.372 -12.101 1.00 97.12 101 PHE A N 1
ATOM 769 C CA . PHE A 1 101 ? 16.907 -1.909 -13.454 1.00 97.12 101 PHE A CA 1
ATOM 770 C C . PHE A 1 101 ? 15.782 -0.875 -13.477 1.00 97.12 101 PHE A C 1
ATOM 772 O O . PHE A 1 101 ? 15.867 0.107 -14.219 1.00 97.12 101 PHE A O 1
ATOM 779 N N . LEU A 1 102 ? 14.753 -1.045 -12.647 1.00 94.06 102 LEU A N 1
ATOM 780 C CA . LEU A 1 102 ? 13.682 -0.069 -12.496 1.00 94.06 102 LEU A CA 1
ATOM 781 C C . LEU A 1 102 ? 14.222 1.254 -11.941 1.00 94.06 102 LEU A C 1
ATOM 783 O O . LEU A 1 102 ? 13.906 2.308 -12.486 1.00 94.06 102 LEU A O 1
ATOM 787 N N . GLY A 1 103 ? 15.076 1.208 -10.916 1.00 92.88 103 GLY A N 1
ATOM 788 C CA . GLY A 1 103 ? 15.713 2.382 -10.322 1.00 92.88 103 GLY A CA 1
ATOM 789 C C . GLY A 1 103 ? 16.531 3.175 -11.340 1.00 92.88 103 GLY A C 1
ATOM 790 O O . GLY A 1 103 ? 16.329 4.381 -11.484 1.00 92.88 103 GLY A O 1
ATOM 791 N N . LEU A 1 104 ? 17.379 2.494 -12.120 1.00 94.56 104 LEU A N 1
ATOM 792 C CA . LEU A 1 104 ? 18.130 3.120 -13.212 1.00 94.56 104 LEU A CA 1
ATOM 793 C C . LEU A 1 104 ? 17.195 3.693 -14.289 1.00 94.56 104 LEU A C 1
ATOM 795 O O . LEU A 1 104 ? 17.407 4.813 -14.750 1.00 94.56 104 LEU A O 1
ATOM 799 N N . SER A 1 105 ? 16.134 2.974 -14.659 1.00 92.94 105 SER A N 1
ATOM 800 C CA . SER A 1 105 ? 15.169 3.423 -15.674 1.00 92.94 105 SER A CA 1
ATOM 801 C C . SER A 1 105 ? 14.383 4.661 -15.229 1.00 92.94 105 SER A C 1
ATOM 803 O O . SER A 1 105 ? 14.147 5.576 -16.020 1.00 92.94 105 SER A O 1
ATOM 805 N N . VAL A 1 106 ? 13.994 4.724 -13.953 1.00 92.12 106 VAL A N 1
ATOM 806 C CA . VAL A 1 106 ? 13.345 5.896 -13.352 1.00 92.12 106 VAL A CA 1
ATOM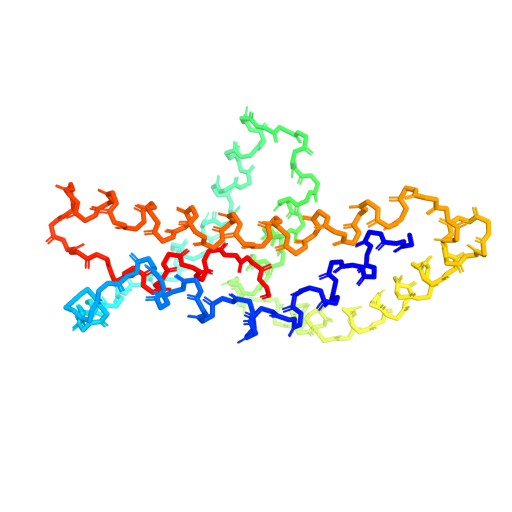 807 C C . VAL A 1 106 ? 14.329 7.063 -13.266 1.00 92.12 106 VAL A C 1
ATOM 809 O O . VAL A 1 106 ? 13.959 8.185 -13.624 1.00 92.12 106 VAL A O 1
ATOM 812 N N . GLY A 1 107 ? 15.574 6.797 -12.856 1.00 89.94 107 GLY A N 1
ATOM 813 C CA . GLY A 1 107 ? 16.659 7.777 -12.795 1.00 89.94 107 GLY A CA 1
ATOM 814 C C . GLY A 1 107 ? 17.002 8.371 -14.161 1.00 89.94 107 GLY A C 1
ATOM 815 O O . GLY A 1 107 ? 17.168 9.580 -14.282 1.00 89.94 107 GLY A O 1
ATOM 816 N N . ALA A 1 108 ? 16.968 7.566 -15.223 1.00 90.44 108 ALA A N 1
ATOM 817 C CA . ALA A 1 108 ? 17.163 8.030 -16.596 1.00 90.44 108 ALA A CA 1
ATOM 818 C C . ALA A 1 108 ? 16.087 9.037 -17.056 1.00 90.44 108 ALA A C 1
ATOM 820 O O . ALA A 1 108 ? 16.301 9.794 -18.000 1.00 90.44 108 ALA A O 1
ATOM 821 N N . LYS A 1 109 ? 14.925 9.088 -16.387 1.00 86.31 109 LYS A N 1
ATOM 822 C CA . LYS A 1 109 ? 13.874 10.097 -16.617 1.00 86.31 109 LYS A CA 1
ATOM 823 C C . LYS A 1 109 ? 14.017 11.344 -15.728 1.00 86.31 109 LYS A C 1
ATOM 825 O O . LYS A 1 109 ? 13.087 12.150 -15.699 1.00 86.31 109 LYS A O 1
ATOM 830 N N . LEU A 1 110 ? 15.120 11.502 -14.990 1.00 86.00 110 LEU A N 1
ATOM 831 C CA . LEU A 1 110 ? 15.450 12.686 -14.176 1.00 86.00 110 LEU A CA 1
ATOM 832 C C . LEU A 1 110 ? 16.386 13.656 -14.915 1.00 86.00 110 LEU A C 1
ATOM 834 O O . LEU A 1 110 ? 17.243 14.296 -14.314 1.00 86.00 110 LEU A O 1
ATOM 838 N N . VAL A 1 111 ? 16.217 13.773 -16.231 1.00 87.00 111 VAL A N 1
ATOM 839 C CA . VAL A 1 111 ? 16.889 14.797 -17.039 1.00 87.00 111 VAL A CA 1
ATOM 840 C C . VAL A 1 111 ? 16.353 16.195 -16.698 1.00 87.00 111 VAL A C 1
ATOM 842 O O . VAL A 1 111 ? 15.177 16.356 -16.353 1.00 87.00 111 VAL A O 1
ATOM 845 N N . ALA A 1 112 ? 17.229 17.203 -16.753 1.00 84.31 112 ALA A N 1
ATOM 846 C CA . ALA A 1 112 ? 16.961 18.550 -16.242 1.00 84.31 112 ALA A CA 1
ATOM 847 C C . ALA A 1 112 ? 15.710 19.192 -16.861 1.00 84.31 112 ALA A C 1
ATOM 849 O O . ALA A 1 112 ? 14.894 19.762 -16.144 1.00 84.31 112 ALA A O 1
ATOM 850 N N . ASP A 1 113 ? 15.503 19.018 -18.165 1.00 85.50 113 ASP A N 1
ATOM 851 C CA . ASP A 1 113 ? 14.353 19.531 -18.912 1.00 85.50 113 ASP A CA 1
ATOM 852 C C . ASP A 1 113 ? 13.019 18.897 -18.493 1.00 85.50 113 ASP A C 1
ATOM 854 O O . ASP A 1 113 ? 11.974 19.499 -18.717 1.00 85.50 113 ASP A O 1
ATOM 858 N N . LYS A 1 114 ? 13.027 17.702 -17.886 1.00 81.56 114 LYS A N 1
ATOM 859 C CA . LYS A 1 114 ? 11.828 17.008 -17.377 1.00 81.56 114 LYS A CA 1
ATOM 860 C C . LYS A 1 114 ? 11.627 17.171 -15.875 1.00 81.56 114 LYS A C 1
ATOM 862 O O . LYS A 1 114 ? 10.511 16.977 -15.397 1.00 81.56 114 LYS A O 1
ATOM 867 N N . PHE A 1 115 ? 12.687 17.477 -15.127 1.00 84.56 115 PHE A N 1
ATOM 868 C CA . PHE A 1 115 ? 12.626 17.616 -13.673 1.00 84.56 115 PHE A CA 1
ATOM 869 C C . PHE A 1 115 ? 12.506 19.074 -13.212 1.00 84.56 115 PHE A C 1
ATOM 871 O O . PHE A 1 115 ? 11.723 19.363 -12.311 1.00 84.56 115 PHE A O 1
ATOM 878 N N . LEU A 1 116 ? 13.227 20.005 -13.838 1.00 86.94 116 LEU A N 1
ATOM 879 C CA . LEU A 1 116 ? 13.191 21.435 -13.514 1.00 86.94 116 LEU A CA 1
ATOM 880 C C . LEU A 1 116 ? 12.061 22.141 -14.274 1.00 86.94 116 LEU A C 1
ATOM 882 O O . LEU A 1 116 ? 12.281 23.092 -15.018 1.00 86.94 116 LEU A O 1
ATOM 886 N N . GLN A 1 117 ? 10.837 21.646 -14.101 1.00 87.81 117 GLN A N 1
ATOM 887 C CA . GLN A 1 117 ? 9.633 22.238 -14.673 1.00 87.81 117 GLN A CA 1
ATOM 888 C C . GLN A 1 117 ? 8.697 22.713 -13.555 1.00 87.81 117 GLN A C 1
ATOM 890 O O . GLN A 1 117 ? 8.606 22.050 -12.525 1.00 87.81 117 GLN A O 1
ATOM 895 N N . PRO A 1 118 ? 7.929 23.799 -13.733 1.00 90.00 118 PRO A N 1
ATOM 896 C CA . PRO A 1 118 ? 6.986 24.262 -12.709 1.00 90.00 118 PRO A CA 1
ATOM 897 C C . PRO A 1 118 ? 5.948 23.192 -12.316 1.00 90.00 118 PRO A C 1
ATOM 899 O O . PRO A 1 118 ? 5.475 23.162 -11.182 1.00 90.00 118 PRO A O 1
ATOM 902 N N . GLN A 1 119 ? 5.640 22.256 -13.217 1.00 91.00 119 GLN A N 1
ATOM 903 C CA . GLN A 1 119 ? 4.763 21.115 -12.957 1.00 91.00 119 GLN A CA 1
ATOM 904 C C . GLN A 1 119 ? 5.312 20.185 -11.864 1.00 91.00 119 GLN A C 1
ATOM 906 O O . GLN A 1 119 ? 4.531 19.598 -11.115 1.00 91.00 119 GLN A O 1
ATOM 911 N N . THR A 1 120 ? 6.636 20.045 -11.732 1.00 88.94 120 THR A N 1
ATOM 912 C CA . THR A 1 120 ? 7.230 19.152 -10.723 1.00 88.94 120 THR A CA 1
ATOM 913 C C . THR A 1 120 ? 7.085 19.702 -9.315 1.00 88.94 120 THR A C 1
ATOM 915 O O . THR A 1 120 ? 6.826 18.929 -8.394 1.00 88.94 120 THR A O 1
ATOM 918 N N . LEU A 1 121 ? 7.129 21.027 -9.151 1.00 90.19 121 LEU A N 1
ATOM 919 C CA . LEU A 1 121 ? 6.800 21.676 -7.884 1.00 90.19 121 LEU A CA 1
ATOM 920 C C . LEU A 1 121 ? 5.353 21.374 -7.468 1.00 90.19 121 LEU A C 1
ATOM 922 O O . LEU A 1 121 ? 5.101 21.053 -6.309 1.00 90.19 121 LEU A O 1
ATOM 926 N N . GLY A 1 122 ? 4.418 21.394 -8.426 1.00 91.25 122 GLY A N 1
ATOM 927 C CA . GLY A 1 122 ? 3.028 20.996 -8.194 1.00 91.25 122 GLY A CA 1
ATOM 928 C C . GLY A 1 122 ? 2.901 19.551 -7.703 1.00 91.25 122 GLY A C 1
ATOM 929 O O . GLY A 1 122 ? 2.191 19.295 -6.737 1.00 91.25 122 GLY A O 1
ATOM 930 N N . ILE A 1 123 ? 3.638 18.614 -8.310 1.00 91.44 123 ILE A N 1
ATOM 931 C CA . ILE A 1 123 ? 3.652 17.199 -7.896 1.00 91.44 123 ILE A CA 1
ATOM 932 C C . ILE A 1 123 ? 4.151 17.045 -6.454 1.00 91.44 123 ILE A C 1
ATOM 934 O O . ILE A 1 123 ? 3.561 16.292 -5.680 1.00 91.44 123 ILE A O 1
ATOM 938 N N . LEU A 1 124 ? 5.216 17.759 -6.084 1.00 89.12 124 LEU A N 1
ATOM 939 C CA . LEU A 1 124 ? 5.758 17.717 -4.726 1.00 89.12 124 LEU A CA 1
ATOM 940 C C . LEU A 1 124 ? 4.734 18.260 -3.714 1.00 89.12 124 LEU A C 1
ATOM 942 O O . LEU A 1 124 ? 4.338 17.564 -2.781 1.00 89.12 124 LEU A O 1
ATOM 946 N N . LEU A 1 125 ? 4.207 19.464 -3.940 1.00 91.62 125 LEU A N 1
ATOM 947 C CA . LEU A 1 125 ? 3.231 20.068 -3.027 1.00 91.62 125 LEU A CA 1
ATOM 948 C C . LEU A 1 125 ? 1.942 19.241 -2.898 1.00 91.62 125 LEU A C 1
ATOM 950 O O . LEU A 1 125 ? 1.425 19.071 -1.795 1.00 91.62 125 LEU A O 1
ATOM 954 N N . LEU A 1 126 ? 1.434 18.684 -4.000 1.00 93.19 126 LEU A N 1
ATOM 955 C CA . LEU A 1 126 ? 0.241 17.838 -3.965 1.00 93.19 126 LEU A CA 1
ATOM 956 C C . LEU A 1 126 ? 0.495 16.497 -3.274 1.00 93.19 126 LEU A C 1
ATOM 958 O O . LEU A 1 126 ? -0.416 15.977 -2.637 1.00 93.19 126 LEU A O 1
ATOM 962 N N . GLY A 1 127 ? 1.710 15.947 -3.352 1.00 90.88 127 GLY A N 1
ATOM 963 C CA . GLY A 1 127 ? 2.045 14.666 -2.733 1.00 90.88 127 GLY A CA 1
ATOM 964 C C . GLY A 1 127 ? 1.877 14.681 -1.213 1.00 90.88 127 GLY A C 1
ATOM 965 O O . GLY A 1 127 ? 1.185 13.825 -0.666 1.00 90.88 127 GLY A O 1
ATOM 966 N N . VAL A 1 128 ? 2.418 15.691 -0.524 1.00 89.81 128 VAL A N 1
ATOM 967 C CA . VAL A 1 128 ? 2.260 15.803 0.940 1.00 89.81 128 VAL A CA 1
ATOM 968 C C . VAL A 1 128 ? 0.793 15.984 1.347 1.00 89.81 128 VAL A C 1
ATOM 970 O O . VAL A 1 128 ? 0.330 15.355 2.301 1.00 89.81 128 VAL A O 1
ATOM 973 N N . ILE A 1 129 ? 0.034 16.783 0.591 1.00 93.50 129 ILE A N 1
ATOM 974 C CA . ILE A 1 129 ? -1.395 17.001 0.844 1.00 93.50 129 ILE A CA 1
ATOM 975 C C . ILE A 1 129 ? -2.182 15.707 0.602 1.00 93.50 129 ILE A C 1
ATOM 977 O O . ILE A 1 129 ? -3.063 15.379 1.394 1.00 93.50 129 ILE A O 1
ATOM 981 N N . ALA A 1 130 ? -1.842 14.932 -0.431 1.00 93.00 130 ALA A N 1
ATOM 982 C CA . ALA A 1 130 ? -2.492 13.661 -0.738 1.00 93.00 130 ALA A CA 1
ATOM 983 C C . ALA A 1 130 ? -2.345 12.648 0.408 1.00 93.00 130 ALA A C 1
ATOM 985 O O . ALA A 1 130 ? -3.337 12.040 0.813 1.00 93.00 130 ALA A O 1
ATOM 986 N N . PHE A 1 131 ? -1.149 12.518 0.995 1.00 92.00 131 PHE A N 1
ATOM 987 C CA . PHE A 1 131 ? -0.946 11.698 2.198 1.00 92.00 131 PHE A CA 1
ATOM 988 C C . PHE A 1 131 ? -1.741 12.233 3.396 1.00 92.00 131 PHE A C 1
ATOM 990 O O . PHE A 1 131 ? -2.331 11.455 4.152 1.00 92.00 131 PHE A O 1
ATOM 997 N N . GLY A 1 132 ? -1.807 13.557 3.554 1.00 93.75 132 GLY A N 1
ATOM 998 C CA . GLY A 1 132 ? -2.596 14.189 4.607 1.00 93.75 132 GLY A CA 1
ATOM 999 C C . GLY A 1 132 ? -4.093 13.883 4.501 1.00 93.75 132 GLY A C 1
ATOM 1000 O O . GLY A 1 132 ? -4.725 13.469 5.471 1.00 93.75 132 GLY A O 1
ATOM 1001 N N . ILE A 1 133 ? -4.656 14.011 3.300 1.00 95.38 133 ILE A N 1
ATOM 1002 C CA . ILE A 1 133 ? -6.064 13.704 3.032 1.00 95.38 133 ILE A CA 1
ATOM 1003 C C . ILE A 1 133 ? -6.322 12.201 3.166 1.00 95.38 133 ILE A C 1
ATOM 1005 O O . ILE A 1 133 ? -7.307 11.818 3.790 1.00 95.38 133 ILE A O 1
ATOM 1009 N N . GLY A 1 134 ? -5.444 11.343 2.640 1.00 94.69 134 GLY A N 1
ATOM 1010 C CA . GLY A 1 134 ? -5.599 9.888 2.724 1.00 94.69 134 GLY A CA 1
ATOM 1011 C C . GLY A 1 134 ? -5.602 9.375 4.165 1.00 94.69 134 GLY A C 1
ATOM 1012 O O . GLY A 1 134 ? -6.488 8.613 4.554 1.00 94.69 134 GLY A O 1
ATOM 1013 N N . THR A 1 135 ? -4.666 9.848 4.991 1.00 94.44 135 THR A N 1
ATOM 1014 C CA . THR A 1 135 ? -4.622 9.498 6.421 1.00 94.44 135 THR A CA 1
ATOM 1015 C C . THR A 1 135 ? -5.846 10.019 7.174 1.00 94.44 135 THR A C 1
ATOM 1017 O O . THR A 1 135 ? -6.444 9.272 7.950 1.00 94.44 135 THR A O 1
ATOM 1020 N N . ALA A 1 136 ? -6.268 11.262 6.918 1.00 95.50 136 ALA A N 1
ATOM 1021 C CA . ALA A 1 136 ? -7.472 11.834 7.514 1.00 95.50 136 ALA A CA 1
ATOM 1022 C C . ALA A 1 136 ? -8.737 11.056 7.118 1.00 95.50 136 ALA A C 1
ATOM 1024 O O . ALA A 1 136 ? -9.523 10.675 7.985 1.00 95.50 136 ALA A O 1
ATOM 1025 N N . ALA A 1 137 ? -8.909 10.759 5.829 1.00 96.50 137 ALA A N 1
ATOM 1026 C CA . ALA A 1 137 ? -10.039 9.997 5.310 1.00 96.50 137 ALA A CA 1
ATOM 1027 C C . ALA A 1 137 ? -10.087 8.577 5.892 1.00 96.50 137 ALA A C 1
ATOM 1029 O O . ALA A 1 137 ? -11.153 8.126 6.304 1.00 96.50 137 ALA A O 1
ATOM 1030 N N . GLY A 1 138 ? -8.943 7.894 6.008 1.00 95.44 138 GLY A N 1
ATOM 1031 C CA . GLY A 1 138 ? -8.865 6.569 6.627 1.00 95.44 138 GLY A CA 1
ATOM 1032 C C . GLY A 1 138 ? -9.291 6.574 8.100 1.00 95.44 138 GLY A C 1
ATOM 1033 O O . GLY A 1 138 ? -10.074 5.725 8.533 1.00 95.44 138 GLY A O 1
ATOM 1034 N N . VAL A 1 139 ? -8.845 7.570 8.874 1.00 95.38 139 VAL A N 1
ATOM 1035 C CA . VAL A 1 139 ? -9.260 7.757 10.278 1.00 95.38 139 VAL A CA 1
ATOM 1036 C C . VAL A 1 139 ? -10.754 8.063 10.387 1.00 95.38 139 VAL A C 1
ATOM 1038 O O . VAL A 1 139 ? -11.440 7.493 11.238 1.00 95.38 139 VAL A O 1
ATOM 1041 N N . LEU A 1 140 ? -11.273 8.950 9.534 1.00 95.06 140 LEU A N 1
ATOM 1042 C CA . LEU A 1 140 ? -12.695 9.289 9.506 1.00 95.06 140 LEU A CA 1
ATOM 1043 C C . LEU A 1 140 ? -13.548 8.076 9.127 1.00 95.06 140 LEU A C 1
ATOM 1045 O O . LEU A 1 140 ? -14.560 7.826 9.774 1.00 95.06 140 LEU A O 1
ATOM 1049 N N . MET A 1 141 ? -13.108 7.266 8.164 1.00 95.88 141 MET A N 1
ATOM 1050 C CA . MET A 1 141 ? -13.791 6.026 7.805 1.00 95.88 141 MET A CA 1
ATOM 1051 C C . MET A 1 141 ? -13.812 5.037 8.976 1.00 95.88 141 MET A C 1
ATOM 1053 O O . MET A 1 141 ? -14.853 4.453 9.268 1.00 95.88 141 MET A O 1
ATOM 1057 N N . ALA A 1 142 ? -12.709 4.897 9.719 1.00 94.50 142 ALA A N 1
ATOM 1058 C CA . ALA A 1 142 ? -12.685 4.068 10.925 1.00 94.50 142 ALA A CA 1
ATOM 1059 C C . ALA A 1 142 ? -13.674 4.567 11.998 1.00 94.50 142 ALA A C 1
ATOM 1061 O O . ALA A 1 142 ? -14.352 3.764 12.638 1.00 94.50 142 ALA A O 1
ATOM 1062 N N . LYS A 1 143 ? -13.820 5.890 12.160 1.00 94.12 143 LYS A N 1
ATOM 1063 C CA . LYS A 1 143 ? -14.836 6.488 13.043 1.00 94.12 143 LYS A CA 1
ATOM 1064 C C . LYS A 1 143 ? -16.261 6.237 12.555 1.00 94.12 143 LYS A C 1
ATOM 1066 O O . LYS A 1 143 ? -17.119 5.929 13.375 1.00 94.12 143 LYS A O 1
ATOM 1071 N N . LEU A 1 144 ? -16.515 6.326 11.251 1.00 95.56 144 LEU A N 1
ATOM 1072 C CA . LEU A 1 144 ? -17.827 6.014 10.677 1.00 95.56 144 LEU A CA 1
ATOM 1073 C C . LEU A 1 144 ? -18.198 4.545 10.906 1.00 95.56 144 LEU A C 1
ATOM 1075 O O . LEU A 1 144 ? -19.304 4.251 11.353 1.00 95.56 144 LEU A O 1
ATOM 1079 N N . LEU A 1 145 ? -17.254 3.621 10.703 1.00 94.75 145 LEU A N 1
ATOM 1080 C CA . LEU A 1 145 ? -17.465 2.195 10.967 1.00 94.75 145 LEU A CA 1
ATOM 1081 C C . LEU A 1 145 ? -17.754 1.900 12.449 1.00 94.75 145 LEU A C 1
ATOM 1083 O O . LEU A 1 145 ? -18.477 0.949 12.751 1.00 94.75 145 LEU A O 1
ATOM 1087 N N . ASN A 1 146 ? -17.270 2.733 13.376 1.00 94.19 146 ASN A N 1
ATOM 1088 C CA . ASN A 1 1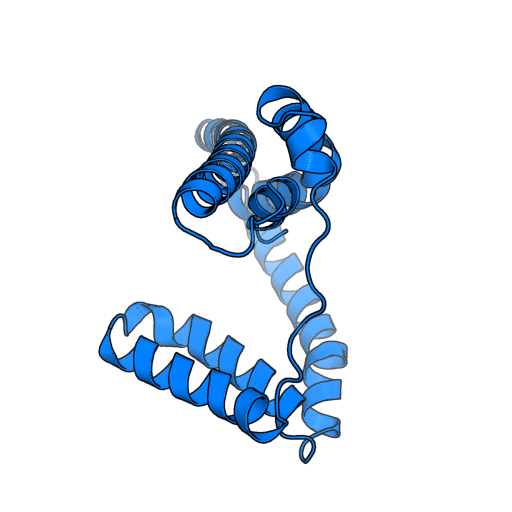46 ? -17.575 2.615 14.808 1.00 94.19 146 ASN A CA 1
ATOM 1089 C C . ASN A 1 146 ? -19.030 2.925 15.172 1.00 94.19 146 ASN A C 1
ATOM 1091 O O . ASN A 1 146 ? -19.443 2.596 16.286 1.00 94.19 146 ASN A O 1
ATOM 1095 N N . LEU A 1 147 ? -19.797 3.537 14.265 1.00 93.62 147 LEU A N 1
ATOM 1096 C CA . LEU A 1 147 ? -21.220 3.813 14.464 1.00 93.62 147 LEU A CA 1
ATOM 1097 C C . LEU A 1 147 ? -22.101 2.604 14.122 1.00 93.62 147 LEU A C 1
ATOM 1099 O O . LEU A 1 147 ? -23.187 2.473 14.678 1.00 93.62 147 LEU A O 1
ATOM 1103 N N . CYS A 1 148 ? -21.641 1.712 13.239 1.00 93.69 148 CYS A N 1
ATOM 1104 C CA . CYS A 1 148 ? -22.434 0.586 12.731 1.00 93.69 148 CYS A CA 1
ATOM 1105 C C . CYS A 1 148 ? -21.865 -0.806 13.063 1.00 93.69 148 CYS A C 1
ATOM 1107 O O . CYS A 1 148 ? -22.524 -1.813 12.806 1.00 93.69 148 CYS A O 1
ATOM 1109 N N . SER A 1 149 ? -20.668 -0.894 13.653 1.00 87.88 149 SER A N 1
ATOM 1110 C CA . SER A 1 149 ? -20.004 -2.170 13.956 1.00 87.88 149 SER A CA 1
ATOM 1111 C C . SER A 1 149 ? -20.161 -2.586 15.420 1.00 87.88 149 SER A C 1
ATOM 1113 O O . SER A 1 149 ? -19.963 -1.782 16.328 1.00 87.88 149 SER A O 1
ATOM 1115 N N . LYS A 1 150 ? -20.431 -3.878 15.666 1.00 87.88 150 LYS A N 1
ATOM 1116 C CA . LYS A 1 150 ? -20.470 -4.456 17.028 1.00 87.88 150 LYS A CA 1
ATOM 1117 C C . LYS A 1 150 ? -19.110 -4.366 17.728 1.00 87.88 150 LYS A C 1
ATOM 1119 O O . LYS A 1 150 ? -19.029 -4.000 18.895 1.00 87.88 150 LYS A O 1
ATOM 1124 N N . ASN A 1 151 ? -18.044 -4.674 16.989 1.00 90.38 151 ASN A N 1
ATOM 1125 C CA . ASN A 1 151 ? -16.667 -4.530 17.445 1.00 90.38 151 ASN A CA 1
ATOM 1126 C C . ASN A 1 151 ? -16.116 -3.213 16.903 1.00 90.38 151 ASN A C 1
ATOM 1128 O O . ASN A 1 151 ? -15.857 -3.103 15.705 1.00 90.38 151 ASN A O 1
ATOM 1132 N N . LYS A 1 152 ? -15.962 -2.215 17.777 1.00 92.19 152 LYS A N 1
ATOM 1133 C CA . LYS A 1 152 ? -15.402 -0.917 17.390 1.00 92.19 152 LYS A CA 1
ATOM 1134 C C . LYS A 1 152 ? -13.949 -1.083 16.936 1.00 92.19 152 LYS A C 1
ATOM 1136 O O . LYS A 1 152 ? -13.149 -1.741 17.596 1.00 92.19 152 LYS A O 1
ATOM 1141 N N . ILE A 1 153 ? -13.628 -0.471 15.808 1.00 93.69 153 ILE A N 1
ATOM 1142 C CA . ILE A 1 153 ? -12.314 -0.405 15.185 1.00 93.69 153 ILE A CA 1
ATOM 1143 C C . ILE A 1 153 ? -11.535 0.749 15.818 1.00 93.69 153 ILE A C 1
ATOM 1145 O O . ILE A 1 153 ? -12.019 1.878 15.912 1.00 93.69 153 ILE A O 1
ATOM 1149 N N . ASN A 1 154 ? -10.300 0.486 16.239 1.00 94.94 154 ASN A N 1
ATOM 1150 C CA . ASN A 1 154 ? -9.409 1.535 16.719 1.00 94.94 154 ASN A CA 1
ATOM 1151 C C . ASN A 1 154 ? -9.054 2.487 15.553 1.00 94.94 154 ASN A C 1
ATOM 1153 O O . ASN A 1 154 ? -8.447 2.028 14.581 1.00 94.94 154 ASN A O 1
ATOM 1157 N N . PRO A 1 155 ? -9.379 3.796 15.620 1.00 92.81 155 PRO A N 1
ATOM 1158 C CA . PRO A 1 155 ? -9.142 4.725 14.511 1.00 92.81 155 PRO A CA 1
ATOM 1159 C C . PRO A 1 155 ? -7.676 4.885 14.101 1.00 92.81 155 PRO A C 1
ATOM 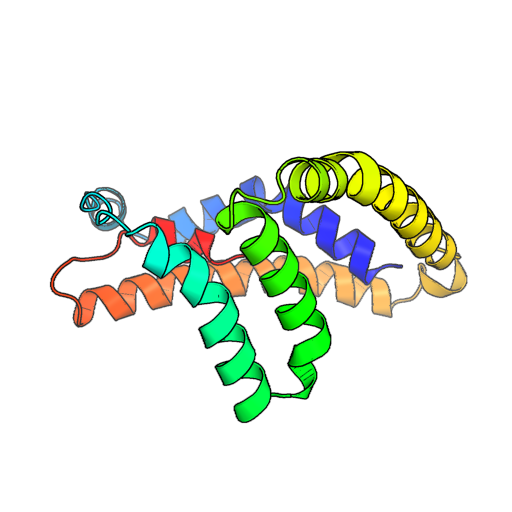1161 O O . PRO A 1 155 ? -7.409 5.316 12.981 1.00 92.81 155 PRO A O 1
ATOM 1164 N N . LEU A 1 156 ? -6.724 4.488 14.953 1.00 91.25 156 LEU A N 1
ATOM 1165 C CA . LEU A 1 156 ? -5.307 4.420 14.586 1.00 91.25 156 LEU A CA 1
ATOM 1166 C C . LEU A 1 156 ? -5.074 3.495 13.378 1.00 91.25 156 LEU A C 1
ATOM 1168 O O . LEU A 1 156 ? -4.264 3.815 12.510 1.00 91.25 156 LEU A O 1
ATOM 1172 N N . ILE A 1 157 ? -5.851 2.412 13.261 1.00 93.06 157 ILE A N 1
ATOM 1173 C CA .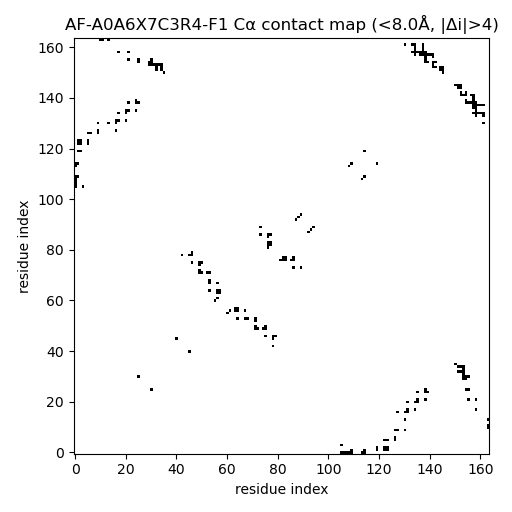 ILE A 1 157 ? -5.803 1.475 12.126 1.00 93.06 157 ILE A CA 1
ATOM 1174 C C . ILE A 1 157 ? -6.260 2.154 10.833 1.00 93.06 157 ILE A C 1
ATOM 1176 O O . ILE A 1 157 ? -5.734 1.854 9.768 1.00 93.06 157 ILE A O 1
ATOM 1180 N N . GLY A 1 158 ? -7.194 3.107 10.915 1.00 90.81 158 GLY A N 1
ATOM 1181 C CA . GLY A 1 158 ? -7.697 3.825 9.744 1.00 90.81 158 GLY A CA 1
ATOM 1182 C C . GLY A 1 158 ? -6.587 4.535 8.969 1.00 90.81 158 GLY A C 1
ATOM 1183 O O . GLY A 1 158 ? -6.542 4.474 7.745 1.00 90.81 158 GLY A O 1
ATOM 1184 N N . SER A 1 159 ? -5.636 5.144 9.679 1.00 88.31 159 SER A N 1
ATOM 1185 C CA . SER A 1 159 ? -4.491 5.810 9.047 1.00 88.31 159 SER A CA 1
ATOM 1186 C C . SER A 1 159 ? -3.475 4.845 8.415 1.00 88.31 159 SER A C 1
ATOM 1188 O O . SER A 1 159 ? -2.775 5.236 7.486 1.00 88.31 159 SER A O 1
ATOM 1190 N N . ALA A 1 160 ? -3.435 3.581 8.854 1.00 89.06 160 ALA A N 1
ATOM 1191 C CA . ALA A 1 160 ? -2.595 2.532 8.268 1.00 89.06 160 ALA A CA 1
ATOM 1192 C C . ALA A 1 160 ? -3.132 2.005 6.922 1.00 89.06 160 ALA A C 1
ATOM 1194 O O . ALA A 1 160 ? -2.503 1.1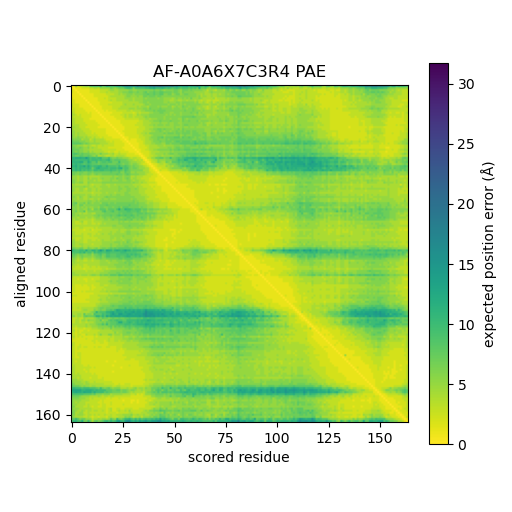55 6.301 1.00 89.06 160 ALA A O 1
ATOM 1195 N N . GLY A 1 161 ? -4.286 2.503 6.459 1.00 86.06 161 GLY A N 1
ATOM 1196 C CA . GLY A 1 161 ? -4.797 2.224 5.115 1.00 86.06 161 GLY A CA 1
ATOM 1197 C C . GLY A 1 161 ? -3.988 2.891 3.999 1.00 86.06 161 GLY A C 1
ATOM 1198 O O . GLY A 1 161 ? -4.130 2.516 2.838 1.00 86.06 161 GLY A O 1
ATOM 1199 N N . VAL A 1 162 ? -3.130 3.862 4.328 1.00 87.19 162 VAL A N 1
ATOM 1200 C CA . VAL A 1 162 ? -2.152 4.391 3.377 1.00 87.19 162 VAL A CA 1
ATOM 1201 C C . VAL A 1 162 ? -1.074 3.331 3.162 1.00 87.19 162 VAL A C 1
ATOM 1203 O O . VAL A 1 162 ? -0.311 3.030 4.075 1.00 87.19 162 VAL A O 1
ATOM 1206 N N . SER A 1 163 ? -1.033 2.759 1.958 1.00 82.62 163 SER A N 1
ATOM 1207 C CA . SER A 1 163 ? -0.075 1.722 1.566 1.00 82.62 163 SER A CA 1
ATOM 1208 C C . SER A 1 163 ? 1.327 2.319 1.397 1.00 82.62 163 SER A C 1
ATOM 1210 O O . SER A 1 163 ? 1.698 2.714 0.288 1.00 82.62 163 SER A O 1
ATOM 1212 N N . ALA A 1 164 ? 2.050 2.436 2.511 1.00 68.88 164 ALA A N 1
ATOM 1213 C CA . ALA A 1 164 ? 3.425 2.922 2.614 1.00 68.88 164 ALA A CA 1
ATOM 1214 C C . ALA A 1 164 ? 4.430 1.772 2.746 1.00 68.88 164 ALA A C 1
ATOM 1216 O O . ALA A 1 164 ? 4.069 0.745 3.367 1.00 68.88 164 ALA A O 1
#

pLDDT: mean 92.33, std 3.74, range [68.88, 97.69]

Foldseek 3Di:
DLLVVLVVVVVVCCVVQQPVLCVVQDDPVLQPADDDDDDDDDLVNQLCVLVVVLVVCVPPPVVCNVVSVVVSVLSNCVSVVPNVVVNVCVVPVVCVVVVVVVVVVVVVCCDCVNCVDPVSVVSNVVSSVVLNVQLNVLLVVLVVCQVVDPRRDRSSVSSVVPPD

Solvent-accessible surface area (backbone atoms only — not comparable to full-atom values): 9166 Å² total; per-residue (Å²): 63,56,67,61,55,41,49,58,52,48,46,71,39,40,82,68,58,48,55,60,51,50,62,73,77,52,55,74,74,49,68,66,51,75,76,78,82,81,78,90,76,52,71,66,56,61,42,45,47,38,56,53,51,41,54,51,31,58,74,76,42,53,89,50,32,75,60,53,41,55,51,26,50,55,49,36,36,61,52,62,67,82,39,54,72,57,34,52,38,46,75,43,62,48,43,56,55,53,49,52,55,50,51,53,57,43,54,69,43,55,44,63,87,70,42,77,38,78,66,41,57,50,52,47,61,49,49,60,51,49,54,53,50,49,30,49,52,26,27,50,47,25,52,56,48,42,75,78,39,93,72,58,55,40,33,70,59,19,38,64,67,55,93,104

InterPro domains:
  IPR005661 Na+-transporting methylmalonyl-CoA/oxaloacetate decarboxylase, beta subunit [PF03977] (1-164)
  IPR005661 Na+-transporting methylmalonyl-CoA/oxaloacetate decarboxylase, beta subunit [PTHR35806] (1-164)
  IPR005661 Na+-transporting methylmalonyl-CoA/oxaloacetate decarboxylase, beta subunit [TIGR01109] (1-164)

Sequence (164 aa):
GAIAVAAYSYMALVPLIQPPIMKALTTETERKIRMVQLRTVSKREKILFPVVLLLLVALLLPDAAPLLGMFCFGNLMRESGVVERLSDTVQNGLINIVTIFLGLSVGAKLVADKFLQPQTLGILLLGVIAFGIGTAAGVLMAKLLNLCSKNKINPLIGSAGVSA

Secondary structure (DSSP, 8-state):
-HHHHHHHHHHHTHHHHHHHHHHHH--HHHHTPPPPPPP---HHHHHHHHHHHHHHHHHH-GGGHHHHHHHHHHHHHHHHSS-HHHHHIIIIIIHHHHHHHHHHHHHTT--HHHHSSHHHHHHHHHHHHHHHHHHHHHHHHHHHHHHH-SSPPPHHHHHTTS--

Radius of gyration: 19.95 Å; Cα contacts (8 Å, |Δi|>4): 137; chains: 1; bounding box: 41×51×43 Å

Organism: Salmonella enteritidis (NCBI:txid149539)

Mean predicted aligned error: 4.82 Å